Protein AF-A0A6B3EYC9-F1 (afdb_monomer)

Foldseek 3Di:
DDPPQQADPVRHGPVVVVVCLQEDVVQVCLVVVQVVCCVVVVHGDPFAEQADEESSLLRLVSCVPVPVPSGPYYHRYPYCNVVVVVVVVVCVVVVVCVVVVHDDDPVRVVVVVVVCCVVCVPVVPHD

Solvent-accessible surface area (backbone atoms only — not comparable to full-atom values): 7388 Å² total; per-residue (Å²): 133,91,64,67,73,46,34,42,102,83,70,43,76,26,61,69,54,47,42,32,74,64,47,52,50,59,55,52,46,45,55,52,50,48,51,52,42,23,67,76,67,74,42,71,72,93,72,40,75,46,80,28,52,36,72,36,6,26,42,43,52,44,38,58,72,79,40,61,86,62,43,80,43,74,48,53,37,74,49,54,70,58,48,77,61,49,60,54,55,70,49,45,65,60,52,51,28,64,72,71,72,49,74,85,47,70,68,54,54,49,50,51,49,53,53,49,45,72,72,49,41,70,75,82,76,62,126

Secondary structure (DSSP, 8-state):
---GGGB-TTS-B-HHHHHIIIIIHHHHHHHHHHHHHHHHHSS--S--EEEEETHHHHHHHHHHHH-TTS-SEEEEES---SHHHHHHHHHHHHHHHHHHT----HHHHHHHHHHHHHHHGGGTT--

Sequence (127 aa):
VDSSWALDARGKVNQTLLKNFASRSEHETAVVAKEVVADQYHRAASYAYFNGCSTGGRQGYAEAQDHPADYDGILANAPGINWDEFEVATLWPQVVMNVEKTFPTDCELNAFTAAAVKACDPLDGAE

Structure (mmCIF, N/CA/C/O backbone):
data_AF-A0A6B3EYC9-F1
#
_entry.id   AF-A0A6B3EYC9-F1
#
loop_
_atom_site.group_PDB
_atom_site.id
_atom_site.type_symbol
_atom_site.label_atom_id
_atom_site.label_alt_id
_atom_site.label_comp_id
_atom_site.label_asym_id
_atom_site.label_entity_id
_atom_site.label_seq_id
_atom_site.pdbx_PDB_ins_code
_atom_site.Cartn_x
_atom_site.Cartn_y
_atom_site.Cartn_z
_atom_site.occupancy
_atom_site.B_iso_or_equiv
_atom_site.auth_seq_id
_atom_site.auth_comp_id
_atom_site.auth_asym_id
_atom_site.auth_atom_id
_atom_site.pdbx_PDB_model_num
ATOM 1 N N . VAL A 1 1 ? 15.517 -1.296 1.774 1.00 61.50 1 VAL A N 1
ATOM 2 C CA . VAL A 1 1 ? 14.480 -1.556 2.797 1.00 61.50 1 VAL A CA 1
ATOM 3 C C . VAL A 1 1 ? 15.056 -2.553 3.783 1.00 61.50 1 VAL A C 1
ATOM 5 O O . VAL A 1 1 ? 15.647 -3.526 3.334 1.00 61.50 1 VAL A O 1
ATOM 8 N N . ASP A 1 2 ? 14.975 -2.280 5.084 1.00 83.06 2 ASP A N 1
ATOM 9 C CA . ASP A 1 2 ? 15.377 -3.243 6.113 1.00 83.06 2 ASP A CA 1
ATOM 10 C C . ASP A 1 2 ? 14.265 -4.288 6.286 1.00 83.06 2 ASP A C 1
ATOM 12 O O . ASP A 1 2 ? 13.154 -3.959 6.702 1.00 83.06 2 ASP A O 1
ATOM 16 N N . SER A 1 3 ? 14.548 -5.537 5.917 1.00 85.88 3 SER A N 1
ATOM 17 C CA . SER A 1 3 ? 13.623 -6.669 6.036 1.00 85.88 3 SER A CA 1
ATOM 18 C C . SER A 1 3 ? 13.976 -7.608 7.192 1.00 85.88 3 SER A C 1
ATOM 20 O O . SER A 1 3 ? 13.425 -8.706 7.278 1.00 85.88 3 SER A O 1
ATOM 22 N N . SER A 1 4 ? 14.896 -7.213 8.080 1.00 91.75 4 SER A N 1
ATOM 23 C CA . SER A 1 4 ? 15.352 -8.054 9.195 1.00 91.75 4 SER A CA 1
ATOM 24 C C . SER A 1 4 ? 14.223 -8.416 10.164 1.00 91.75 4 SER A C 1
ATOM 26 O O . SER A 1 4 ? 14.221 -9.515 10.711 1.00 91.75 4 SER A O 1
ATOM 28 N N . TRP A 1 5 ? 13.213 -7.550 10.300 1.00 93.19 5 TRP A N 1
ATOM 29 C CA . TRP A 1 5 ? 12.020 -7.793 11.117 1.00 93.19 5 TRP A CA 1
ATOM 30 C C . TRP A 1 5 ? 11.217 -9.026 10.674 1.00 93.19 5 TRP A C 1
ATOM 32 O O . TRP A 1 5 ? 10.533 -9.644 11.489 1.00 93.19 5 TRP A O 1
ATOM 42 N N . ALA A 1 6 ? 11.289 -9.401 9.393 1.00 93.25 6 ALA A N 1
ATOM 43 C CA . ALA A 1 6 ? 10.539 -10.530 8.855 1.00 93.25 6 ALA A CA 1
ATOM 44 C C . ALA A 1 6 ? 11.142 -11.883 9.261 1.00 93.25 6 ALA A C 1
ATOM 46 O O . ALA A 1 6 ? 10.519 -12.919 9.021 1.00 93.25 6 ALA A O 1
ATOM 47 N N . LEU A 1 7 ? 12.328 -11.892 9.880 1.00 95.69 7 LEU A N 1
ATOM 48 C CA . LEU A 1 7 ? 13.035 -13.091 10.314 1.00 95.69 7 LEU A CA 1
ATOM 49 C C . LEU A 1 7 ? 13.242 -13.096 11.838 1.00 95.69 7 LEU A C 1
ATOM 51 O O . LEU A 1 7 ? 13.376 -12.059 12.481 1.00 95.69 7 LEU A O 1
ATOM 55 N N . ASP A 1 8 ? 13.259 -14.284 12.433 1.00 93.75 8 ASP A N 1
ATOM 56 C CA . ASP A 1 8 ? 13.663 -14.497 13.819 1.00 93.75 8 ASP A CA 1
ATOM 57 C C . ASP A 1 8 ? 15.197 -14.581 13.952 1.00 93.75 8 ASP A C 1
ATOM 59 O O . ASP A 1 8 ? 15.937 -14.607 12.967 1.00 93.75 8 ASP A O 1
ATOM 63 N N . ALA A 1 9 ? 15.698 -14.681 15.188 1.00 92.31 9 ALA A N 1
ATOM 64 C CA . ALA A 1 9 ? 17.136 -14.780 15.467 1.00 92.31 9 ALA A CA 1
ATOM 65 C C . ALA A 1 9 ? 17.824 -16.020 14.848 1.00 92.31 9 ALA A C 1
ATOM 67 O O . ALA A 1 9 ? 19.049 -16.122 14.876 1.00 92.31 9 ALA A O 1
ATOM 68 N N . ARG A 1 10 ? 17.055 -16.981 14.320 1.00 94.38 10 ARG A N 1
ATOM 69 C CA . ARG A 1 10 ? 17.536 -18.197 13.646 1.00 94.38 10 ARG A CA 1
ATOM 70 C C . ARG A 1 10 ? 17.368 -18.109 12.123 1.00 94.38 10 ARG A C 1
ATOM 72 O O . ARG A 1 10 ? 17.598 -19.106 11.442 1.00 94.38 10 ARG A O 1
ATOM 79 N N . GLY A 1 11 ? 16.951 -16.955 11.597 1.00 93.94 11 GLY A N 1
ATOM 80 C CA . GLY A 1 11 ? 16.718 -16.722 10.173 1.00 93.94 11 GLY A CA 1
ATOM 81 C C . GLY A 1 11 ? 15.431 -17.351 9.632 1.00 93.94 11 GLY A C 1
ATOM 82 O O . GLY A 1 11 ? 15.279 -17.456 8.417 1.00 93.94 11 GLY A O 1
ATOM 83 N N . LYS A 1 12 ? 14.507 -17.801 10.492 1.00 96.00 12 LYS A N 1
ATOM 84 C CA . LYS A 1 12 ? 13.195 -18.303 10.058 1.00 96.00 12 LYS A CA 1
ATOM 85 C C . LYS A 1 12 ? 12.193 -17.166 9.977 1.00 96.00 12 LYS A C 1
ATOM 87 O O . LYS A 1 12 ? 12.293 -16.203 10.721 1.00 96.00 12 LYS A O 1
ATOM 92 N N . VAL A 1 13 ? 11.183 -17.316 9.129 1.00 95.75 13 VAL A N 1
ATOM 93 C CA . VAL A 1 13 ? 10.103 -16.334 9.002 1.00 95.75 13 VAL A CA 1
ATOM 94 C C . VAL A 1 13 ? 9.424 -16.071 10.350 1.00 95.75 13 VAL A C 1
ATOM 96 O O . VAL A 1 13 ? 8.878 -16.984 10.977 1.00 95.75 13 VAL A O 1
ATOM 99 N N . ASN A 1 14 ? 9.404 -14.806 10.762 1.00 97.00 14 ASN A N 1
ATOM 100 C CA . ASN A 1 14 ? 8.665 -14.335 11.921 1.00 97.00 14 ASN A CA 1
ATOM 101 C C . ASN A 1 14 ? 7.180 -14.181 11.564 1.00 97.00 14 ASN A C 1
ATOM 103 O O . ASN A 1 14 ? 6.713 -13.113 11.166 1.00 97.00 14 ASN A O 1
ATOM 107 N N . GLN A 1 15 ? 6.430 -15.272 11.720 1.00 96.06 15 GLN A N 1
ATOM 108 C CA . GLN A 1 15 ? 5.004 -15.345 11.380 1.00 96.06 15 GLN A CA 1
ATOM 109 C C . GLN A 1 15 ? 4.155 -14.297 12.111 1.00 96.06 15 GLN A C 1
ATOM 111 O O . GLN A 1 15 ? 3.201 -13.770 11.548 1.00 96.06 15 GLN A O 1
ATOM 116 N N . THR A 1 16 ? 4.511 -13.959 13.351 1.00 96.31 16 THR A N 1
ATOM 117 C CA . THR A 1 16 ? 3.790 -12.961 14.150 1.00 96.31 16 THR A CA 1
ATOM 118 C C . THR A 1 16 ? 3.890 -11.575 13.524 1.00 96.31 16 THR A C 1
ATOM 120 O O . THR A 1 16 ? 2.875 -10.897 13.367 1.00 96.31 16 THR A O 1
ATOM 123 N N . LEU A 1 17 ? 5.102 -11.153 13.151 1.00 96.56 17 LEU A N 1
ATOM 124 C CA . LEU A 1 17 ? 5.307 -9.843 12.536 1.00 96.56 17 LEU A CA 1
ATOM 125 C C . LEU A 1 17 ? 4.812 -9.805 11.089 1.00 96.56 17 LEU A C 1
ATOM 127 O O . LEU A 1 17 ? 4.256 -8.793 10.673 1.00 96.56 17 LEU A O 1
ATOM 131 N N . LEU A 1 18 ? 4.915 -10.910 10.344 1.00 94.38 18 LEU A N 1
ATOM 132 C CA . LEU A 1 18 ? 4.274 -10.994 9.030 1.00 94.38 18 LEU A CA 1
ATOM 133 C C . LEU A 1 18 ? 2.754 -10.867 9.126 1.00 94.38 18 LEU A C 1
ATOM 135 O O . LEU A 1 18 ? 2.164 -10.138 8.336 1.00 94.38 18 LEU A O 1
ATOM 139 N N . LYS A 1 19 ? 2.112 -11.518 10.103 1.00 95.62 19 LYS A N 1
ATOM 140 C CA . LYS A 1 19 ? 0.662 -11.394 10.304 1.00 95.62 19 LYS A CA 1
ATOM 141 C C . LYS A 1 19 ? 0.255 -9.967 10.684 1.00 95.62 19 LYS A C 1
ATOM 143 O O . LYS A 1 19 ? -0.787 -9.500 10.231 1.00 95.62 19 LYS A O 1
ATOM 148 N N . ASN A 1 20 ? 1.078 -9.276 11.476 1.00 96.69 20 ASN A N 1
ATOM 149 C CA . ASN A 1 20 ? 0.889 -7.853 11.778 1.00 96.69 20 ASN A CA 1
ATOM 150 C C . ASN A 1 20 ? 0.876 -7.012 10.509 1.00 96.69 20 ASN A C 1
ATOM 152 O O . ASN A 1 20 ? -0.081 -6.284 10.272 1.00 96.69 20 ASN A O 1
ATOM 156 N N . PHE A 1 21 ? 1.912 -7.168 9.685 1.00 94.44 21 PHE A N 1
ATOM 157 C CA . PHE A 1 21 ? 2.037 -6.454 8.422 1.00 94.44 21 PHE A CA 1
ATOM 158 C C . PHE A 1 21 ? 0.903 -6.789 7.441 1.00 94.44 21 PHE A C 1
ATOM 160 O O . PHE A 1 21 ? 0.402 -5.910 6.738 1.00 94.44 21 PHE A O 1
ATOM 167 N N . ALA A 1 22 ? 0.491 -8.056 7.385 1.00 93.31 22 ALA A N 1
ATOM 168 C CA . ALA A 1 22 ? -0.530 -8.523 6.459 1.00 93.31 22 ALA A CA 1
ATOM 169 C C . ALA A 1 22 ? -1.914 -7.938 6.774 1.00 93.31 22 ALA A C 1
ATOM 171 O O . ALA A 1 22 ? -2.542 -7.403 5.864 1.00 93.31 22 ALA A O 1
ATOM 172 N N . SER A 1 23 ? -2.375 -8.005 8.024 1.00 94.44 23 SER A N 1
ATOM 173 C CA . SER A 1 23 ? -3.725 -7.528 8.371 1.00 94.44 23 SER A CA 1
ATOM 174 C C . SER A 1 23 ? -3.912 -7.158 9.838 1.00 94.44 23 SER A C 1
ATOM 176 O O . SER A 1 23 ? -4.546 -6.155 10.138 1.00 94.44 23 SER A O 1
ATOM 178 N N . ARG A 1 24 ? -3.333 -7.921 10.776 1.00 97.50 24 ARG A N 1
ATOM 179 C CA . ARG A 1 24 ? -3.715 -7.824 12.196 1.00 97.50 24 ARG A CA 1
ATOM 180 C C . ARG A 1 24 ? -3.516 -6.435 12.805 1.00 97.50 24 ARG A C 1
ATOM 182 O O . ARG A 1 24 ? -4.313 -6.040 13.646 1.00 97.50 24 ARG A O 1
ATOM 189 N N . SER A 1 25 ? -2.451 -5.726 12.437 1.00 98.00 25 SER A N 1
ATOM 190 C CA . SER A 1 25 ? -2.159 -4.433 13.065 1.00 98.00 25 SER A CA 1
ATOM 191 C C . SER A 1 25 ? -3.1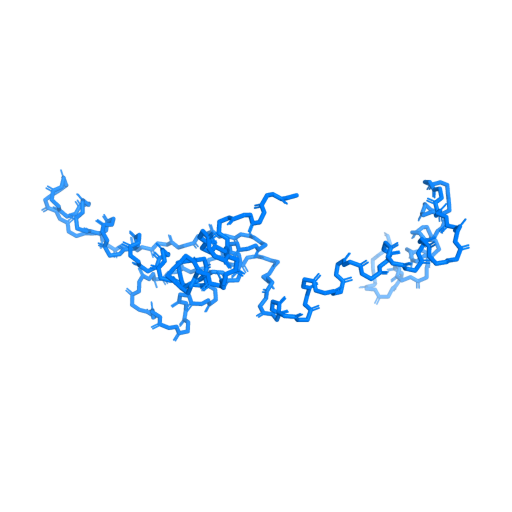88 -3.356 12.732 1.00 98.00 25 SER A C 1
ATOM 193 O O . SER A 1 25 ? -3.439 -2.504 13.580 1.00 98.00 25 SER A O 1
ATOM 195 N N . GLU A 1 26 ? -3.791 -3.395 11.546 1.00 97.88 26 GLU A N 1
ATOM 196 C CA . GLU A 1 26 ? -4.803 -2.410 11.149 1.00 97.88 26 GLU A CA 1
ATOM 197 C C . GLU A 1 26 ? -6.117 -2.667 11.902 1.00 97.88 26 GLU A C 1
ATOM 199 O O . GLU A 1 26 ? -6.601 -1.771 12.595 1.00 97.88 26 GLU A O 1
ATOM 204 N N . HIS A 1 27 ? -6.575 -3.921 11.939 1.00 98.50 27 HIS A N 1
ATOM 205 C CA . HIS A 1 27 ? -7.719 -4.349 12.749 1.00 98.50 27 HIS A CA 1
ATOM 206 C C . HIS A 1 27 ? -7.570 -3.984 14.234 1.00 98.50 27 HIS A C 1
ATOM 208 O O . HIS A 1 27 ? -8.441 -3.355 14.839 1.00 98.50 27 HIS A O 1
ATOM 214 N N . GLU A 1 28 ? -6.435 -4.343 14.850 1.00 98.50 28 GLU A N 1
ATOM 215 C CA . GLU A 1 28 ? -6.186 -4.022 16.261 1.00 98.50 28 GLU A CA 1
ATOM 216 C C . GLU A 1 28 ? -6.165 -2.504 16.494 1.00 98.50 28 GLU A C 1
ATOM 218 O O . GLU A 1 28 ? -6.646 -2.033 17.527 1.00 98.50 28 GLU A O 1
ATOM 223 N N . THR A 1 29 ? -5.681 -1.726 15.520 1.00 98.25 29 THR A N 1
ATOM 224 C CA . THR A 1 29 ? -5.742 -0.262 15.578 1.00 98.25 29 THR A CA 1
ATOM 225 C C . THR A 1 29 ? -7.189 0.227 15.577 1.00 98.25 29 THR A C 1
ATOM 227 O O . THR A 1 29 ? -7.529 1.073 16.406 1.00 98.25 29 THR A O 1
ATOM 230 N N . ALA A 1 30 ? -8.059 -0.309 14.717 1.00 98.44 30 ALA A N 1
ATOM 231 C CA . ALA A 1 30 ? -9.472 0.067 14.672 1.00 98.44 30 ALA A CA 1
ATOM 232 C C . ALA A 1 30 ? -10.197 -0.234 15.995 1.00 98.44 30 ALA A C 1
ATOM 234 O O . ALA A 1 30 ? -10.907 0.627 16.525 1.00 98.44 30 ALA A O 1
ATOM 235 N N . VAL A 1 31 ? -9.988 -1.431 16.553 1.00 98.62 31 VAL A N 1
ATOM 236 C CA . VAL A 1 31 ? -10.601 -1.863 17.819 1.00 98.62 31 VAL A CA 1
ATOM 237 C C . VAL A 1 31 ? -10.138 -0.978 18.977 1.00 98.62 31 VAL A C 1
ATOM 239 O O . VAL A 1 31 ? -10.967 -0.357 19.648 1.00 98.62 31 VAL A O 1
ATOM 242 N N . VAL A 1 32 ? -8.823 -0.854 19.179 1.00 98.69 32 VAL A N 1
ATOM 243 C CA . VAL A 1 32 ? -8.262 -0.095 20.308 1.00 98.69 32 VAL A CA 1
ATOM 244 C C . VAL A 1 32 ? -8.586 1.394 20.187 1.00 98.69 32 VAL A C 1
ATOM 246 O O . VAL A 1 32 ? -8.937 2.031 21.179 1.00 98.69 32 VAL A O 1
ATOM 249 N N . ALA A 1 33 ? -8.531 1.970 18.983 1.00 98.38 33 ALA A N 1
ATOM 250 C CA . ALA A 1 33 ? -8.865 3.379 18.790 1.00 98.38 33 ALA A CA 1
ATOM 251 C C . ALA A 1 33 ? -10.327 3.676 19.154 1.00 98.38 33 ALA A C 1
ATOM 253 O O . ALA A 1 33 ? -10.600 4.700 19.783 1.00 98.38 33 ALA A O 1
ATOM 254 N N . LYS A 1 34 ? -11.269 2.784 18.816 1.00 98.69 34 LYS A N 1
ATOM 255 C CA . LYS A 1 34 ? -12.681 2.935 19.203 1.00 98.69 34 LYS A CA 1
ATOM 256 C C . LYS A 1 34 ? -12.867 2.882 20.720 1.00 98.69 34 LYS A C 1
ATOM 258 O O . LYS A 1 34 ? -13.640 3.682 21.246 1.00 98.69 34 LYS A O 1
ATOM 263 N N . GLU A 1 35 ? -12.151 1.998 21.416 1.00 98.62 35 GLU A N 1
ATOM 264 C CA . GLU A 1 35 ? -12.172 1.930 22.885 1.00 98.62 35 GLU A CA 1
ATOM 265 C C . GLU A 1 35 ? -11.628 3.216 23.517 1.00 98.62 35 GLU A C 1
ATOM 267 O O . GLU A 1 35 ? -12.294 3.818 24.360 1.00 98.62 35 GLU A O 1
ATOM 272 N N . VAL A 1 36 ? -10.469 3.693 23.052 1.00 98.62 36 VAL A N 1
ATOM 273 C CA . VAL A 1 36 ? -9.859 4.944 23.532 1.00 98.62 36 VAL A CA 1
ATOM 274 C C . VAL A 1 36 ? -10.779 6.140 23.283 1.00 98.62 36 VAL A C 1
ATOM 276 O O . VAL A 1 36 ? -10.957 6.976 24.167 1.00 98.62 36 VAL A O 1
ATOM 279 N N . VAL A 1 37 ? -11.405 6.227 22.105 1.00 98.50 37 VAL A N 1
ATOM 280 C CA . VAL A 1 37 ? -12.372 7.289 21.790 1.00 98.50 37 VAL A CA 1
ATOM 281 C C . VAL A 1 37 ? -13.584 7.220 22.722 1.00 98.50 37 VAL A C 1
ATOM 283 O O . VAL A 1 37 ? -14.011 8.255 23.237 1.00 98.50 37 VAL A O 1
ATOM 286 N N . ALA A 1 38 ? -14.127 6.025 22.965 1.00 98.56 38 ALA A N 1
ATOM 287 C CA . ALA A 1 38 ? -15.279 5.848 23.841 1.00 98.56 38 ALA A CA 1
ATOM 288 C C . ALA A 1 38 ? -14.980 6.250 25.291 1.00 98.56 38 ALA A C 1
ATOM 290 O O . ALA A 1 38 ? -15.802 6.935 25.902 1.00 98.56 38 ALA A O 1
ATOM 291 N N . ASP A 1 39 ? -13.810 5.877 25.814 1.00 98.56 39 ASP A N 1
ATOM 292 C CA . ASP A 1 39 ? -13.380 6.228 27.169 1.00 98.56 39 ASP A CA 1
ATOM 293 C C . ASP A 1 39 ? -13.118 7.736 27.301 1.00 98.56 39 ASP A C 1
ATOM 295 O O . ASP A 1 39 ? -13.698 8.404 28.157 1.00 98.56 39 ASP A O 1
ATOM 299 N N . GLN A 1 40 ? -12.335 8.305 26.379 1.00 98.50 40 GLN A N 1
ATOM 300 C CA . GLN A 1 40 ? -11.892 9.698 26.441 1.00 98.50 40 GLN A CA 1
ATOM 301 C C . GLN A 1 40 ? -13.014 10.716 26.193 1.00 98.50 40 GLN A C 1
ATOM 303 O O . GLN A 1 40 ? -12.992 11.812 26.759 1.00 98.50 40 GLN A O 1
ATOM 308 N N . TYR A 1 41 ? -13.967 10.393 25.316 1.00 98.12 41 TYR A N 1
ATOM 309 C CA . TYR A 1 41 ? -15.066 11.294 24.948 1.00 98.12 41 TYR A CA 1
ATOM 310 C C . TYR A 1 41 ? -16.413 10.884 25.552 1.00 98.12 41 TYR A C 1
ATOM 312 O O . TYR A 1 41 ? -17.420 11.547 25.288 1.00 98.12 41 TYR A O 1
ATOM 320 N N . HIS A 1 42 ? -16.442 9.808 26.345 1.00 98.06 42 HIS A N 1
ATOM 321 C CA . HIS A 1 42 ? -17.635 9.246 26.989 1.00 98.06 42 HIS A CA 1
ATOM 322 C C . HIS A 1 42 ? -18.790 8.951 26.016 1.00 98.06 42 HIS A C 1
ATOM 324 O O . HIS A 1 42 ? -19.967 9.005 26.380 1.00 98.06 42 HIS A O 1
ATOM 330 N N . ARG A 1 43 ? -18.461 8.665 24.751 1.00 98.00 43 ARG A N 1
ATOM 331 C CA . ARG A 1 43 ? -19.405 8.278 23.696 1.00 98.00 43 ARG A CA 1
ATOM 332 C C . ARG A 1 43 ? -18.686 7.522 22.586 1.00 98.00 43 ARG A C 1
ATOM 334 O O . ARG A 1 43 ? -17.558 7.858 22.241 1.00 98.00 43 ARG A O 1
ATOM 341 N N . ALA A 1 44 ? -19.369 6.558 21.976 1.00 97.88 44 ALA A N 1
ATOM 342 C CA . ALA A 1 44 ? -18.846 5.861 20.806 1.00 97.88 44 ALA A CA 1
ATOM 343 C C . ALA A 1 44 ? -18.663 6.815 19.610 1.00 97.88 44 ALA A C 1
ATOM 345 O O . ALA A 1 44 ? -19.407 7.793 19.453 1.00 97.88 44 ALA A O 1
ATOM 346 N N . ALA A 1 45 ? -17.692 6.505 18.746 1.00 97.69 45 ALA A N 1
ATOM 347 C CA . ALA A 1 45 ? -17.575 7.151 17.444 1.00 97.69 45 ALA A CA 1
ATOM 348 C C . ALA A 1 45 ? -18.861 6.908 16.639 1.00 97.69 45 ALA A C 1
ATOM 350 O O . ALA A 1 45 ? -19.331 5.778 16.546 1.00 97.69 45 ALA A O 1
ATOM 351 N N . SER A 1 46 ? -19.444 7.970 16.076 1.00 98.06 46 SER A N 1
ATOM 352 C CA . SER A 1 46 ? -20.645 7.837 15.239 1.00 98.06 46 SER A CA 1
ATOM 353 C C . SER A 1 46 ? -20.338 7.208 13.883 1.00 98.06 46 SER A C 1
ATOM 355 O O . SER A 1 46 ? -21.213 6.565 13.324 1.00 98.06 46 SER A O 1
ATOM 357 N N . TYR A 1 47 ? -19.116 7.420 13.384 1.00 98.50 47 TYR A N 1
ATOM 358 C CA . TYR A 1 47 ? -18.574 6.815 12.173 1.00 98.50 47 TYR A CA 1
ATOM 359 C C . TYR A 1 47 ? -17.058 6.634 12.321 1.00 98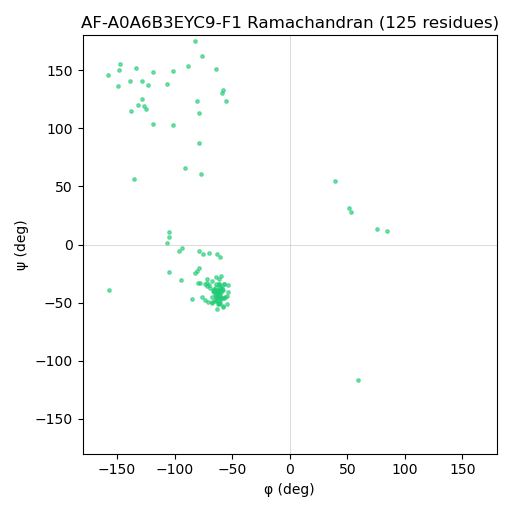.50 47 TYR A C 1
ATOM 361 O O . TYR A 1 47 ? -16.406 7.446 12.989 1.00 98.50 47 TYR A O 1
ATOM 369 N N . ALA A 1 48 ? -16.499 5.625 11.664 1.00 98.56 48 ALA A N 1
ATOM 370 C CA . ALA A 1 48 ? -15.070 5.373 11.531 1.00 98.56 48 ALA A CA 1
ATOM 371 C C . ALA A 1 48 ? -14.680 5.304 10.048 1.00 98.56 48 ALA A C 1
ATOM 373 O O . ALA A 1 48 ? -15.369 4.681 9.246 1.00 98.56 48 ALA A O 1
ATOM 374 N N . TYR A 1 49 ? -13.556 5.926 9.683 1.00 98.62 49 TYR A N 1
ATOM 375 C CA . TYR A 1 49 ? -13.082 5.972 8.300 1.00 98.62 49 TYR A CA 1
ATOM 376 C C . TYR A 1 49 ? -11.628 5.528 8.193 1.00 98.62 49 TYR A C 1
ATOM 378 O O . TYR A 1 49 ? -10.800 5.914 9.020 1.00 98.62 49 TYR A O 1
ATOM 386 N N . PHE A 1 50 ? -11.322 4.785 7.133 1.00 98.62 50 PHE A N 1
ATOM 387 C CA . PHE A 1 50 ? -9.963 4.440 6.736 1.00 98.62 50 PHE A CA 1
ATOM 388 C C . PHE A 1 50 ? -9.567 5.237 5.488 1.00 98.62 50 PHE A C 1
ATOM 390 O O . PHE A 1 50 ? -10.356 5.378 4.551 1.00 98.62 50 PHE A O 1
ATOM 397 N N . ASN A 1 51 ? -8.334 5.738 5.451 1.00 98.38 51 ASN A N 1
ATOM 398 C CA . ASN A 1 51 ? -7.758 6.395 4.279 1.00 98.38 51 ASN A CA 1
ATOM 399 C C . ASN A 1 51 ? -6.308 5.936 4.096 1.00 98.38 51 ASN A C 1
ATOM 401 O O . ASN A 1 51 ? -5.458 6.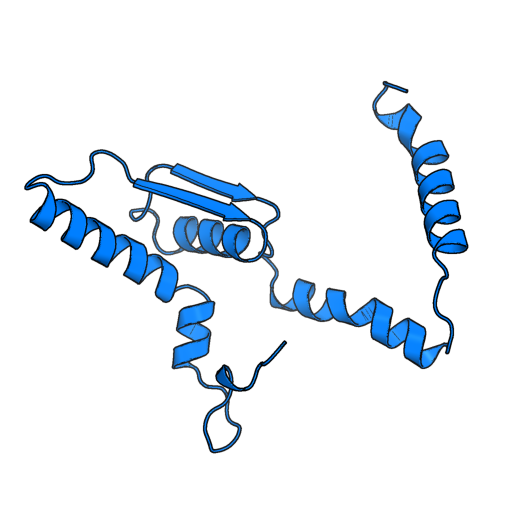234 4.935 1.00 98.38 51 ASN A O 1
ATOM 405 N N . GLY A 1 52 ? -6.026 5.237 2.996 1.00 97.94 52 GLY A N 1
ATOM 406 C CA . GLY A 1 52 ? -4.704 4.695 2.704 1.00 97.94 52 GLY A CA 1
ATOM 407 C C . GLY A 1 52 ? -4.384 4.647 1.211 1.00 97.94 52 GLY A C 1
ATOM 408 O O . GLY A 1 52 ? -5.266 4.587 0.358 1.00 97.94 52 GLY A O 1
ATOM 409 N N . CYS A 1 53 ? -3.088 4.666 0.892 1.00 98.06 53 CYS A N 1
ATOM 410 C CA . CYS A 1 53 ? -2.554 4.569 -0.468 1.00 98.06 53 CYS A CA 1
ATOM 411 C C . CYS A 1 53 ? -1.393 3.560 -0.516 1.00 98.06 53 CYS A C 1
ATOM 413 O O . CYS A 1 53 ? -0.710 3.381 0.496 1.00 98.06 53 CYS A O 1
ATOM 415 N N . SER A 1 54 ? -1.143 2.908 -1.657 1.00 95.69 54 SER A N 1
ATOM 416 C CA . SER A 1 54 ? -0.079 1.900 -1.814 1.00 95.69 54 SER A CA 1
ATOM 417 C C . SER A 1 54 ? -0.276 0.719 -0.847 1.00 95.69 54 SER A C 1
ATOM 419 O O . SER A 1 54 ? -1.318 0.056 -0.898 1.00 95.69 54 SER A O 1
ATOM 421 N N . THR A 1 55 ? 0.649 0.481 0.088 1.00 95.56 55 THR A N 1
ATOM 422 C CA . THR A 1 55 ? 0.473 -0.481 1.190 1.00 95.56 55 THR A CA 1
ATOM 423 C C . THR A 1 55 ? -0.808 -0.210 1.978 1.00 95.56 55 THR A C 1
ATOM 425 O O . THR A 1 55 ? -1.550 -1.146 2.265 1.00 95.56 55 THR A O 1
ATOM 428 N N . GLY A 1 56 ? -1.122 1.064 2.234 1.00 97.38 56 GLY A N 1
ATOM 429 C CA . GLY A 1 56 ? -2.372 1.482 2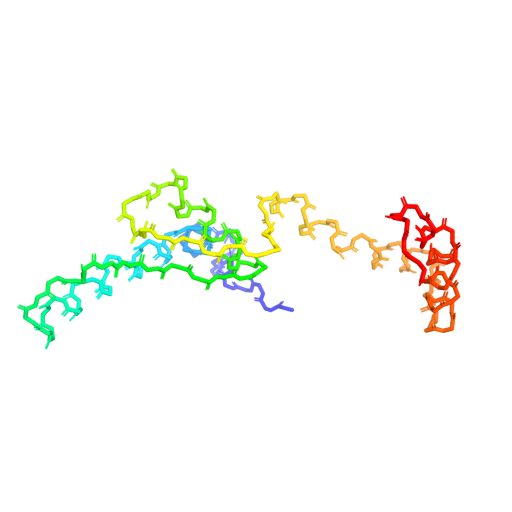.871 1.00 97.38 56 GLY A CA 1
ATOM 430 C C . GLY A 1 56 ? -3.601 1.148 2.033 1.00 97.38 56 GLY A C 1
ATOM 431 O O . GLY A 1 56 ? -4.635 0.777 2.570 1.00 97.38 56 GLY A O 1
ATOM 432 N N . GLY A 1 57 ? -3.485 1.208 0.704 1.00 97.94 57 GLY A N 1
ATOM 433 C CA . GLY A 1 57 ? -4.548 0.763 -0.190 1.00 97.94 57 GLY A CA 1
ATOM 434 C C . GLY A 1 57 ? -4.831 -0.725 0.009 1.00 97.94 57 GLY A C 1
ATOM 435 O O . GLY A 1 57 ? -5.968 -1.102 0.268 1.00 97.94 57 GLY A O 1
ATOM 436 N N . ARG A 1 58 ? -3.791 -1.570 -0.019 1.00 97.50 58 ARG A N 1
ATOM 437 C CA . ARG A 1 58 ? -3.924 -3.010 0.268 1.00 97.50 58 ARG A CA 1
ATOM 438 C C . ARG A 1 58 ? -4.553 -3.258 1.643 1.00 97.50 58 ARG A C 1
ATOM 440 O O . ARG A 1 58 ? -5.446 -4.091 1.751 1.00 97.50 58 ARG A O 1
ATOM 447 N N . GLN A 1 59 ? -4.101 -2.542 2.670 1.00 98.12 59 GLN A N 1
ATOM 448 C CA . GLN A 1 59 ? -4.626 -2.644 4.034 1.00 98.12 59 GLN A CA 1
ATOM 449 C C . GLN A 1 59 ? -6.117 -2.301 4.107 1.00 98.12 59 GLN A C 1
ATOM 451 O O . GLN A 1 59 ? -6.878 -3.082 4.659 1.00 98.12 59 GLN A O 1
ATOM 456 N N . GLY A 1 60 ? -6.559 -1.215 3.466 1.00 98.06 60 GLY A N 1
ATOM 457 C CA . GLY A 1 60 ? -7.981 -0.867 3.411 1.00 98.06 60 GLY A CA 1
ATOM 458 C C . GLY A 1 60 ? -8.841 -1.948 2.744 1.00 98.06 60 GLY A C 1
ATOM 459 O O . GLY A 1 60 ? -9.948 -2.220 3.197 1.00 98.06 60 GLY A O 1
ATOM 460 N N . TYR A 1 61 ? -8.332 -2.614 1.701 1.00 97.50 61 TYR A N 1
ATOM 461 C CA . TYR A 1 61 ? -9.022 -3.768 1.107 1.00 97.50 61 TYR A CA 1
ATOM 462 C C . TYR A 1 61 ? -9.026 -4.995 2.032 1.00 97.50 61 TYR A C 1
ATOM 464 O O . TYR A 1 61 ? -10.032 -5.698 2.070 1.00 97.50 61 TYR A O 1
ATOM 472 N N . ALA A 1 62 ? -7.947 -5.248 2.780 1.00 97.19 62 ALA A N 1
ATOM 473 C CA . ALA A 1 62 ? -7.905 -6.324 3.773 1.00 97.19 62 ALA A CA 1
ATOM 474 C C . ALA A 1 62 ? -8.916 -6.079 4.906 1.00 97.19 62 ALA A C 1
ATOM 476 O O . ALA A 1 62 ? -9.684 -6.975 5.234 1.00 97.19 62 ALA A O 1
ATOM 477 N N . GLU A 1 63 ? -9.002 -4.849 5.420 1.00 98.38 63 GLU A N 1
ATOM 478 C CA . GLU A 1 63 ? -10.021 -4.435 6.394 1.00 98.38 63 GLU A CA 1
ATOM 479 C C . GLU A 1 63 ? -11.439 -4.650 5.853 1.00 98.38 63 GLU A C 1
ATOM 481 O O . GLU A 1 63 ? -12.277 -5.253 6.517 1.00 98.38 63 GLU A O 1
ATOM 486 N N . ALA A 1 64 ? -11.706 -4.249 4.606 1.00 98.00 64 ALA A N 1
ATOM 487 C CA . ALA A 1 64 ? -13.011 -4.456 3.979 1.00 98.00 64 ALA A CA 1
ATOM 488 C C . ALA A 1 64 ? -13.405 -5.942 3.862 1.00 98.00 64 ALA A C 1
ATOM 490 O O . ALA A 1 64 ? -14.589 -6.271 3.943 1.00 98.00 64 ALA A O 1
ATOM 491 N N . GLN A 1 65 ? -12.434 -6.829 3.620 1.00 97.38 65 GLN A N 1
ATOM 492 C CA . GLN A 1 65 ? -12.665 -8.259 3.393 1.00 97.38 65 GLN A CA 1
ATOM 493 C C . GLN A 1 65 ? -12.748 -9.054 4.698 1.00 97.38 65 GLN A C 1
ATOM 495 O O . GLN A 1 65 ? -13.667 -9.856 4.872 1.00 97.38 65 GLN A O 1
ATOM 500 N N . ASP A 1 66 ? -11.802 -8.822 5.605 1.00 97.31 66 ASP A N 1
ATOM 501 C CA . ASP A 1 66 ? -11.609 -9.624 6.813 1.00 97.31 66 ASP A CA 1
ATOM 502 C C . ASP A 1 66 ? -12.337 -9.027 8.029 1.00 97.31 66 ASP A C 1
ATOM 504 O O . ASP A 1 66 ? -12.790 -9.767 8.909 1.00 97.31 66 ASP A O 1
ATOM 508 N N . HIS A 1 67 ? -12.490 -7.698 8.071 1.00 98.12 67 HIS A N 1
ATOM 509 C CA . HIS A 1 67 ? -13.014 -6.939 9.212 1.00 98.12 67 HIS A CA 1
ATOM 510 C C . HIS A 1 67 ? -14.045 -5.868 8.794 1.00 98.12 67 HIS A C 1
ATOM 512 O O . HIS A 1 67 ? -13.922 -4.695 9.147 1.00 98.12 67 HIS A O 1
ATOM 518 N N . PRO A 1 68 ? -15.140 -6.239 8.099 1.00 97.88 68 PRO A N 1
ATOM 519 C CA . PRO A 1 68 ? -16.081 -5.278 7.507 1.00 97.88 68 PRO A CA 1
ATOM 520 C C . PRO A 1 68 ? -16.827 -4.378 8.513 1.00 97.88 68 PRO A C 1
ATOM 522 O O . PRO A 1 68 ? -17.542 -3.470 8.101 1.00 97.88 68 PRO A O 1
ATOM 525 N N . ALA A 1 69 ? -16.703 -4.627 9.822 1.00 97.69 69 ALA A N 1
ATOM 526 C CA . ALA A 1 69 ? -17.286 -3.804 10.886 1.00 97.69 69 ALA A CA 1
ATOM 527 C C . ALA A 1 69 ? -16.324 -2.724 11.427 1.00 97.69 69 ALA A C 1
ATOM 529 O O . ALA A 1 69 ? -16.698 -1.933 12.305 1.00 97.69 69 ALA A O 1
ATOM 530 N N . ASP A 1 70 ? -15.081 -2.684 10.944 1.00 98.56 70 ASP A N 1
ATOM 531 C CA . ASP A 1 70 ? -14.065 -1.785 11.482 1.00 98.56 70 ASP A CA 1
ATOM 532 C C . ASP A 1 70 ? -14.230 -0.347 10.997 1.00 98.56 70 ASP A C 1
ATOM 534 O O . ASP A 1 70 ? -14.041 0.583 11.787 1.00 98.56 70 ASP A O 1
ATOM 538 N N . TYR A 1 71 ? -14.707 -0.149 9.770 1.00 98.62 71 TYR A N 1
ATO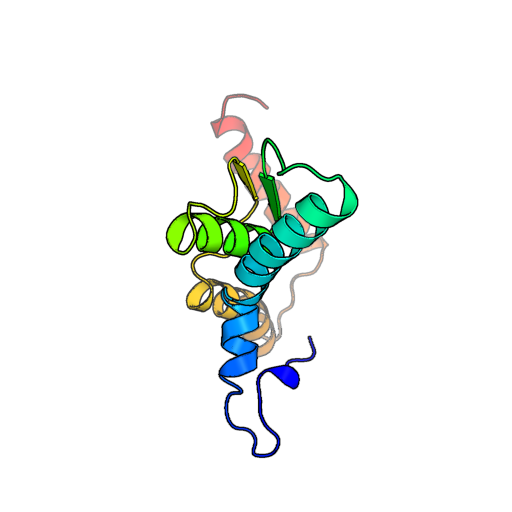M 539 C CA . TYR A 1 71 ? -14.881 1.173 9.180 1.00 98.62 71 TYR A CA 1
ATOM 540 C C . TYR A 1 71 ? -16.194 1.275 8.403 1.00 98.62 71 TYR A C 1
ATOM 542 O O . TYR A 1 71 ? -16.572 0.363 7.676 1.00 98.62 71 TYR A O 1
ATOM 550 N N . ASP A 1 72 ? -16.860 2.424 8.514 1.00 98.75 72 ASP A N 1
ATOM 551 C CA . ASP A 1 72 ? -18.070 2.756 7.754 1.00 98.75 72 ASP A CA 1
ATOM 552 C C . ASP A 1 72 ? -17.742 3.243 6.334 1.00 98.75 72 ASP A C 1
ATOM 554 O O . ASP A 1 72 ? -18.579 3.184 5.433 1.00 98.75 72 ASP A O 1
ATOM 558 N N . GLY A 1 73 ? -16.520 3.740 6.123 1.00 98.62 73 GLY A N 1
ATOM 559 C CA . GLY A 1 73 ? -16.032 4.164 4.817 1.00 98.62 73 GLY A CA 1
ATOM 560 C C . GLY A 1 73 ? -14.529 3.965 4.670 1.00 98.62 73 GLY A C 1
ATOM 561 O O . GLY A 1 73 ? -13.754 4.286 5.570 1.00 98.62 73 GLY A O 1
ATOM 562 N N . ILE A 1 74 ? -14.117 3.455 3.509 1.00 98.81 74 ILE A N 1
ATOM 563 C CA . ILE A 1 74 ? -12.720 3.153 3.193 1.00 98.81 74 ILE A CA 1
ATOM 564 C C . ILE A 1 74 ? -12.348 3.847 1.884 1.00 98.81 74 ILE A C 1
ATOM 566 O O . ILE A 1 74 ? -12.921 3.566 0.832 1.00 98.81 74 ILE A O 1
ATOM 570 N N . LEU A 1 75 ? -11.361 4.740 1.950 1.00 98.62 75 LEU A N 1
ATOM 571 C CA . LEU A 1 75 ? -10.678 5.293 0.786 1.00 98.62 75 LEU A CA 1
ATOM 572 C C . LEU A 1 75 ? -9.335 4.572 0.620 1.00 98.62 75 LEU A C 1
ATOM 574 O O . LEU A 1 75 ? -8.384 4.845 1.350 1.00 98.62 75 LEU A O 1
ATOM 578 N N . ALA A 1 76 ? -9.269 3.642 -0.331 1.00 98.25 76 ALA A N 1
ATOM 579 C CA . ALA A 1 76 ? -8.096 2.808 -0.582 1.00 98.25 76 ALA A CA 1
ATOM 580 C C . ALA A 1 76 ? -7.551 3.030 -2.001 1.00 98.25 76 ALA A C 1
ATOM 582 O O . ALA A 1 76 ? -8.102 2.534 -2.984 1.00 98.25 76 ALA A O 1
ATOM 583 N N . ASN A 1 77 ? -6.450 3.775 -2.100 1.00 98.12 77 ASN A N 1
ATOM 584 C CA . ASN A 1 77 ? -5.855 4.220 -3.361 1.00 98.12 77 ASN A CA 1
ATOM 585 C C . ASN A 1 77 ? -4.634 3.377 -3.761 1.00 98.12 77 ASN A C 1
ATOM 587 O O . ASN A 1 77 ? -3.900 2.895 -2.900 1.00 98.12 77 ASN A O 1
ATOM 591 N N . ALA A 1 78 ? -4.402 3.229 -5.072 1.00 97.19 78 ALA A N 1
ATOM 592 C CA . ALA A 1 78 ? -3.277 2.480 -5.656 1.00 97.19 78 ALA A CA 1
ATOM 593 C C . ALA A 1 78 ? -2.940 1.169 -4.898 1.00 97.19 78 ALA A C 1
ATOM 595 O O . ALA A 1 78 ? -1.819 1.017 -4.411 1.00 97.19 78 ALA A O 1
ATOM 596 N N . PRO A 1 79 ? -3.911 0.255 -4.701 1.00 96.81 79 PRO A N 1
ATOM 597 C CA . PRO A 1 79 ? -3.766 -0.810 -3.721 1.00 96.81 79 PRO A CA 1
ATOM 598 C C . PRO A 1 79 ? -2.912 -1.968 -4.265 1.00 96.81 79 PRO A C 1
ATOM 600 O O . PRO A 1 79 ? -3.240 -2.582 -5.279 1.00 96.81 79 PRO A O 1
ATOM 603 N N . GLY A 1 80 ? -1.835 -2.315 -3.557 1.00 94.69 80 GLY A N 1
ATOM 604 C CA . GLY A 1 80 ? -0.990 -3.475 -3.873 1.00 94.69 80 GLY A CA 1
ATOM 605 C C . GLY A 1 80 ? -1.615 -4.808 -3.439 1.00 94.69 80 GLY A C 1
ATOM 606 O O . GLY A 1 80 ? -1.068 -5.474 -2.566 1.00 94.69 80 GLY A O 1
ATOM 607 N N . ILE A 1 81 ? -2.788 -5.167 -3.974 1.00 94.19 81 ILE A N 1
ATOM 608 C CA . ILE A 1 81 ? -3.585 -6.322 -3.505 1.00 94.19 81 ILE A CA 1
ATOM 609 C C . ILE A 1 81 ? -2.984 -7.690 -3.859 1.00 94.19 81 ILE A C 1
ATOM 611 O O . ILE A 1 81 ? -3.035 -8.599 -3.037 1.00 94.19 81 ILE A O 1
ATOM 615 N N . ASN A 1 82 ? -2.348 -7.820 -5.025 1.00 93.69 82 ASN A N 1
ATOM 616 C CA . ASN A 1 82 ? -1.650 -9.041 -5.445 1.00 93.69 82 ASN A CA 1
ATOM 617 C C . ASN A 1 82 ? -0.188 -8.962 -4.994 1.00 93.69 82 ASN A C 1
ATOM 619 O O . ASN A 1 82 ? 0.714 -8.776 -5.807 1.00 93.69 82 ASN A O 1
ATOM 623 N N . TRP A 1 83 ? 0.027 -8.966 -3.677 1.00 90.19 83 TRP A N 1
ATOM 624 C CA . TRP A 1 83 ? 1.309 -8.601 -3.064 1.00 90.19 83 TRP A CA 1
ATOM 625 C C . TRP A 1 83 ? 2.483 -9.481 -3.516 1.00 90.19 83 TRP A C 1
ATOM 627 O O . TRP A 1 83 ? 3.579 -8.983 -3.759 1.00 90.19 83 TRP A O 1
ATOM 637 N N . ASP A 1 84 ? 2.251 -10.784 -3.642 1.00 90.12 84 ASP A N 1
ATOM 638 C CA . ASP A 1 84 ? 3.233 -11.778 -4.070 1.00 90.12 84 ASP A CA 1
ATOM 639 C C . ASP A 1 84 ? 3.679 -11.593 -5.527 1.00 90.12 84 ASP A C 1
ATOM 641 O O . ASP A 1 84 ? 4.867 -11.726 -5.822 1.00 90.12 84 ASP A O 1
ATOM 645 N N . GLU A 1 85 ? 2.766 -11.220 -6.422 1.00 94.50 85 GLU A N 1
ATOM 646 C CA . GLU A 1 85 ? 3.104 -10.866 -7.805 1.00 94.50 85 GLU A CA 1
ATOM 647 C C . GLU A 1 85 ? 3.736 -9.471 -7.900 1.00 94.50 85 GLU A C 1
ATOM 649 O O . GLU A 1 85 ? 4.756 -9.284 -8.570 1.00 94.50 85 GLU A O 1
ATOM 654 N N . PHE A 1 86 ? 3.149 -8.488 -7.214 1.00 93.38 86 PHE A N 1
ATOM 655 C CA . PHE A 1 86 ? 3.544 -7.084 -7.279 1.00 93.38 86 PHE A CA 1
ATOM 656 C C . PHE A 1 86 ? 4.979 -6.868 -6.792 1.00 93.38 86 PHE A C 1
ATOM 658 O O . PHE A 1 86 ? 5.786 -6.282 -7.516 1.00 93.38 86 PHE A O 1
ATOM 665 N N . GLU A 1 87 ? 5.323 -7.372 -5.603 1.00 90.06 87 GLU A N 1
ATOM 666 C CA . GLU A 1 87 ? 6.658 -7.175 -5.029 1.00 90.06 87 GLU A CA 1
ATOM 667 C C . GLU A 1 87 ? 7.746 -7.796 -5.910 1.00 90.06 87 GLU A C 1
ATOM 669 O O . GLU A 1 87 ? 8.769 -7.163 -6.176 1.00 90.06 87 GLU A O 1
ATOM 674 N N . VAL A 1 88 ? 7.505 -8.994 -6.451 1.00 92.00 88 VAL A N 1
ATOM 675 C CA . VAL A 1 88 ? 8.443 -9.643 -7.378 1.00 92.00 88 VAL A CA 1
ATOM 676 C C . VAL A 1 88 ? 8.572 -8.845 -8.679 1.00 92.00 88 VAL A C 1
ATOM 678 O O . VAL A 1 88 ? 9.689 -8.633 -9.160 1.00 92.00 88 VAL A O 1
ATOM 681 N N . ALA A 1 89 ? 7.460 -8.352 -9.230 1.00 94.75 89 ALA A N 1
ATOM 682 C CA . ALA A 1 89 ? 7.464 -7.543 -10.446 1.00 94.75 89 ALA A CA 1
ATOM 683 C C . ALA A 1 89 ? 8.267 -6.242 -10.284 1.00 94.75 89 ALA A C 1
ATOM 685 O O . ALA A 1 89 ? 8.942 -5.827 -11.229 1.00 94.75 89 ALA A O 1
ATOM 686 N N . THR A 1 90 ? 8.275 -5.627 -9.094 1.00 92.44 90 THR A N 1
ATOM 687 C CA . THR A 1 90 ? 9.054 -4.397 -8.850 1.00 92.44 90 THR A CA 1
ATOM 688 C C . THR A 1 90 ? 10.569 -4.604 -8.969 1.00 92.44 90 THR A C 1
ATOM 690 O O . THR A 1 90 ? 11.298 -3.684 -9.346 1.00 92.44 90 THR A O 1
ATOM 693 N N . LEU A 1 91 ? 11.055 -5.821 -8.704 1.00 93.31 91 LEU A N 1
ATOM 694 C CA . LEU A 1 91 ? 12.475 -6.168 -8.797 1.00 93.31 91 LEU A CA 1
ATOM 695 C C . LEU A 1 91 ? 12.906 -6.490 -10.231 1.00 93.31 91 LEU A C 1
ATOM 697 O O . LEU A 1 91 ? 14.085 -6.355 -10.567 1.00 93.31 91 LEU A O 1
ATOM 701 N N . TRP A 1 92 ? 11.969 -6.908 -11.083 1.00 95.94 92 TRP A N 1
ATOM 702 C CA . TRP A 1 92 ? 12.276 -7.430 -12.411 1.00 95.94 92 TRP A CA 1
ATOM 703 C C . TRP A 1 92 ? 13.072 -6.463 -13.306 1.00 95.94 92 TRP A C 1
ATOM 705 O O . TRP A 1 92 ? 14.094 -6.893 -13.850 1.00 95.94 92 TRP A O 1
ATOM 715 N N . PRO A 1 93 ? 12.730 -5.161 -13.419 1.00 94.81 93 PRO A N 1
ATOM 716 C CA . PRO A 1 93 ? 13.520 -4.230 -14.225 1.00 94.81 93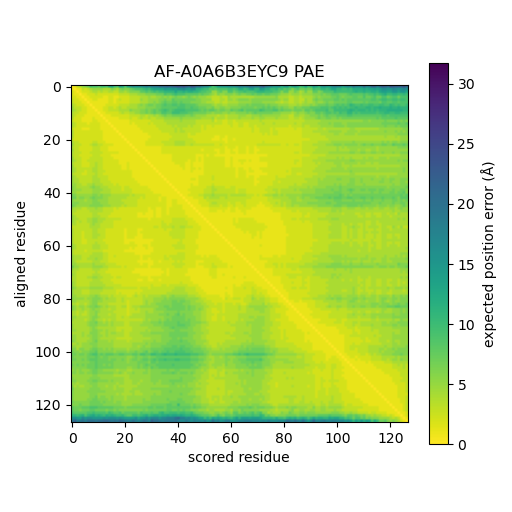 PRO A CA 1
ATOM 717 C C . PRO A 1 93 ? 14.981 -4.148 -13.773 1.00 94.81 93 PRO A C 1
ATOM 719 O O . PRO A 1 93 ? 15.884 -4.114 -14.605 1.00 94.81 93 PRO A O 1
ATOM 722 N N . GLN A 1 94 ? 15.232 -4.176 -12.459 1.00 94.88 94 GLN A N 1
ATOM 723 C CA . GLN A 1 94 ? 16.589 -4.134 -11.906 1.00 94.88 94 GLN A CA 1
ATOM 724 C C . GLN A 1 94 ? 17.382 -5.392 -12.264 1.00 94.88 94 GLN A C 1
ATOM 726 O O . GLN A 1 94 ? 18.564 -5.307 -12.600 1.00 94.88 94 GLN A O 1
ATOM 731 N N . VAL A 1 95 ? 16.726 -6.557 -12.235 1.00 96.38 95 VAL A N 1
ATOM 732 C CA . VAL A 1 95 ? 17.333 -7.822 -12.663 1.00 96.38 95 VAL A CA 1
ATOM 733 C C . VAL A 1 95 ? 17.723 -7.750 -14.136 1.00 96.38 95 VAL A C 1
ATOM 735 O O . VAL A 1 95 ? 18.880 -8.017 -14.457 1.00 96.38 95 VAL A O 1
ATOM 738 N N . VAL A 1 96 ? 16.804 -7.342 -15.016 1.00 97.06 96 VAL A N 1
ATOM 739 C CA . VAL A 1 96 ? 17.058 -7.249 -16.463 1.00 97.06 96 VAL A CA 1
ATOM 740 C C . VAL A 1 96 ? 18.191 -6.273 -16.763 1.00 97.06 96 VAL A C 1
ATOM 742 O O . VAL A 1 96 ? 19.151 -6.652 -17.428 1.00 97.06 96 VAL A O 1
ATOM 745 N N . MET A 1 97 ? 18.146 -5.056 -16.214 1.00 96.75 97 MET A N 1
ATOM 746 C CA . MET A 1 97 ? 1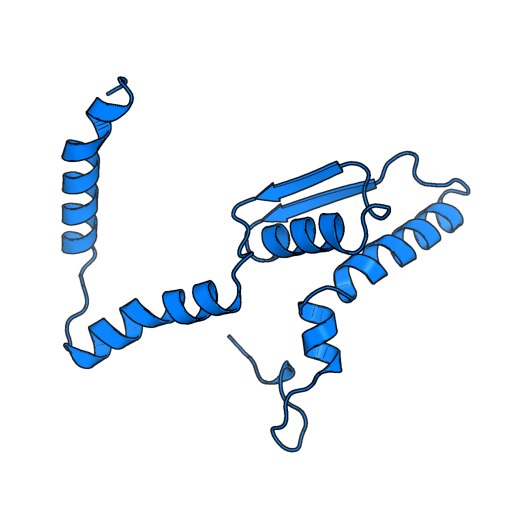9.204 -4.062 -16.427 1.00 96.75 97 MET A CA 1
ATOM 747 C C . MET A 1 97 ? 20.573 -4.568 -15.956 1.00 96.75 97 MET A C 1
ATOM 749 O O . MET A 1 97 ? 21.590 -4.366 -16.622 1.00 96.75 97 MET A O 1
ATOM 753 N N . ASN A 1 98 ? 20.614 -5.286 -14.830 1.00 97.06 98 ASN A N 1
ATOM 754 C CA . ASN A 1 98 ? 21.851 -5.876 -14.335 1.00 97.06 98 ASN A CA 1
ATOM 755 C C . ASN A 1 98 ? 22.338 -7.070 -15.178 1.00 97.06 98 ASN A C 1
ATOM 757 O O . ASN A 1 98 ? 23.550 -7.262 -15.276 1.00 97.06 98 ASN A O 1
ATOM 761 N N . VAL A 1 99 ? 21.451 -7.876 -15.765 1.00 98.00 99 VAL A N 1
ATOM 762 C CA . VAL A 1 99 ? 21.825 -8.990 -16.658 1.00 98.00 99 VAL A CA 1
ATOM 763 C C . VAL A 1 99 ? 22.355 -8.453 -17.987 1.00 98.00 99 VAL A C 1
ATOM 765 O O . VAL A 1 99 ? 23.457 -8.817 -18.391 1.00 98.00 99 VAL A O 1
ATOM 768 N N . GLU A 1 100 ? 21.625 -7.522 -18.599 1.00 97.56 100 GLU A N 1
ATOM 769 C CA . GLU A 1 100 ? 21.940 -6.919 -19.902 1.00 97.56 100 GLU A CA 1
ATOM 770 C C . GLU A 1 100 ? 23.019 -5.828 -19.822 1.00 97.56 100 GLU A C 1
ATOM 772 O O . GLU A 1 100 ? 23.440 -5.276 -20.839 1.00 97.56 100 GLU A O 1
ATOM 777 N N . LYS A 1 101 ? 23.454 -5.472 -18.605 1.00 97.69 101 LYS A N 1
ATOM 778 C CA . LYS A 1 101 ? 24.423 -4.395 -18.326 1.00 97.69 101 LYS A CA 1
ATOM 779 C C . LYS A 1 101 ? 24.058 -3.063 -18.988 1.00 97.69 101 LYS A C 1
ATOM 781 O O . LYS A 1 101 ? 24.934 -2.265 -19.311 1.00 97.69 101 LYS A O 1
ATOM 786 N N . THR A 1 102 ? 22.761 -2.823 -19.143 1.00 96.44 102 THR A N 1
ATOM 787 C CA . THR A 1 102 ? 22.201 -1.660 -19.827 1.00 96.44 102 THR A CA 1
ATOM 788 C C . THR A 1 102 ? 21.179 -1.004 -18.916 1.00 96.44 102 THR A C 1
ATOM 790 O O . THR A 1 102 ? 20.249 -1.659 -18.453 1.00 96.44 102 THR A O 1
ATOM 793 N N . PHE A 1 103 ? 21.358 0.289 -18.660 1.00 96.19 103 PHE A N 1
ATOM 794 C CA . PHE A 1 103 ? 20.510 1.080 -17.776 1.00 96.19 103 PHE A CA 1
ATOM 795 C C . PHE A 1 103 ? 20.012 2.290 -18.56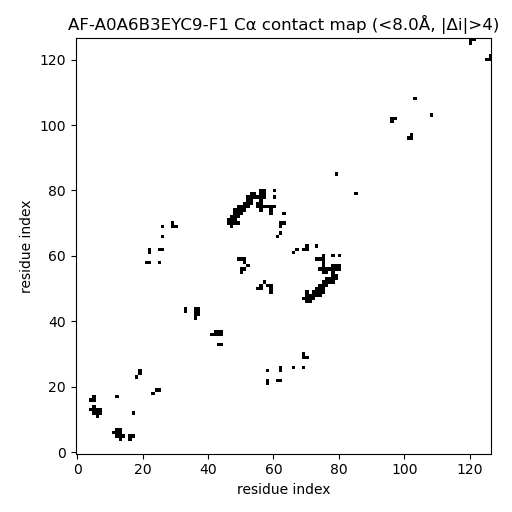7 1.00 96.19 103 PHE A C 1
ATOM 797 O O . PHE A 1 103 ? 20.851 3.091 -18.986 1.00 96.19 103 PHE A O 1
ATOM 804 N N . PRO A 1 104 ? 18.694 2.426 -18.798 1.00 95.00 104 PRO A N 1
ATOM 805 C CA . PRO A 1 104 ? 18.148 3.574 -19.500 1.00 95.00 104 PRO A CA 1
ATOM 806 C C . PRO A 1 104 ? 18.511 4.877 -18.792 1.00 95.00 104 PRO A C 1
ATOM 808 O O . PRO A 1 104 ? 18.368 5.013 -17.576 1.00 95.00 104 PRO A O 1
ATOM 811 N N . THR A 1 105 ? 18.965 5.842 -19.573 1.00 96.75 105 THR A N 1
ATOM 812 C CA . THR A 1 105 ? 19.147 7.226 -19.149 1.00 96.75 105 THR A CA 1
ATOM 813 C C . THR A 1 105 ? 17.802 7.944 -19.070 1.00 96.75 105 THR A C 1
ATOM 815 O O . THR A 1 105 ? 16.826 7.553 -19.714 1.00 96.75 105 THR A O 1
ATOM 818 N N . ASP A 1 106 ? 17.763 9.073 -18.363 1.00 97.06 106 ASP A N 1
ATOM 819 C CA . ASP A 1 106 ? 16.573 9.932 -18.335 1.00 97.06 106 ASP A CA 1
ATOM 820 C C . ASP A 1 106 ? 16.154 10.381 -19.745 1.00 97.06 106 ASP A C 1
ATOM 822 O O . ASP A 1 106 ? 14.968 10.501 -20.033 1.00 97.06 106 ASP A O 1
ATOM 826 N N . CYS A 1 107 ? 17.115 10.592 -20.655 1.00 98.19 107 CYS A N 1
ATOM 827 C CA . CYS A 1 107 ? 16.831 10.943 -22.049 1.00 98.19 107 CYS A CA 1
ATOM 828 C C . CYS A 1 107 ? 16.023 9.844 -22.757 1.00 98.19 107 CYS A C 1
ATOM 830 O O . CYS A 1 107 ? 15.026 10.135 -23.417 1.00 98.19 107 CYS A O 1
ATOM 832 N N . GLU A 1 108 ? 16.415 8.581 -22.581 1.00 97.69 108 GLU A N 1
ATOM 833 C CA . GLU A 1 108 ? 15.720 7.434 -23.171 1.00 97.69 108 GLU A CA 1
ATOM 834 C C . GLU A 1 108 ? 14.331 7.243 -22.552 1.00 97.69 108 GLU A C 1
ATOM 836 O O . GLU A 1 108 ? 13.352 7.093 -23.283 1.00 97.69 108 GLU A O 1
ATOM 841 N N . LEU A 1 109 ? 14.209 7.330 -21.223 1.00 96.94 109 LEU A N 1
ATOM 842 C CA . LEU A 1 109 ? 12.916 7.231 -20.531 1.00 96.94 109 LEU A CA 1
ATOM 843 C C . LEU A 1 109 ? 11.948 8.351 -20.945 1.00 96.94 109 LEU A C 1
ATOM 845 O O . LEU A 1 109 ? 10.758 8.103 -21.167 1.00 96.94 109 LEU A O 1
ATOM 849 N N . ASN A 1 110 ? 12.458 9.571 -21.121 1.00 98.31 110 ASN A N 1
ATOM 850 C CA . ASN A 1 110 ? 11.673 10.699 -21.616 1.00 98.31 110 ASN A CA 1
ATOM 851 C C . ASN A 1 110 ? 11.245 10.495 -23.074 1.00 98.31 110 ASN A C 1
ATOM 853 O O . ASN A 1 110 ? 10.098 10.784 -23.415 1.00 98.31 110 ASN A O 1
ATOM 857 N N . ALA A 1 111 ? 12.125 9.959 -23.927 1.00 98.50 111 ALA A N 1
ATOM 858 C CA . ALA A 1 111 ? 11.781 9.634 -25.308 1.00 98.50 111 ALA A CA 1
ATOM 859 C C . ALA A 1 111 ? 10.673 8.568 -25.385 1.00 98.50 111 ALA A C 1
ATOM 861 O O . ALA A 1 111 ? 9.732 8.728 -26.166 1.00 98.50 111 ALA A O 1
ATOM 862 N N . PHE A 1 112 ? 10.728 7.529 -24.542 1.00 97.69 112 PHE A N 1
ATOM 863 C CA . PHE A 1 112 ? 9.659 6.530 -24.443 1.00 97.69 112 PHE A CA 1
ATOM 864 C C . PHE A 1 112 ? 8.342 7.138 -23.963 1.00 97.69 112 PHE A C 1
ATOM 866 O O . PHE A 1 112 ? 7.302 6.884 -24.568 1.00 97.69 112 PHE A O 1
ATOM 873 N N . THR A 1 113 ? 8.382 7.978 -22.927 1.00 98.06 113 THR A N 1
ATOM 874 C CA . THR A 1 113 ? 7.187 8.664 -22.413 1.00 98.06 113 THR A CA 1
ATOM 875 C C . THR A 1 113 ? 6.553 9.545 -23.486 1.00 98.06 113 THR A C 1
ATOM 877 O O . THR A 1 113 ? 5.356 9.444 -23.732 1.00 98.06 113 THR A O 1
ATOM 880 N N . ALA A 1 114 ? 7.350 10.358 -24.184 1.00 98.31 114 ALA A N 1
ATOM 881 C CA . ALA A 1 114 ? 6.858 11.223 -25.253 1.00 98.31 114 ALA A CA 1
ATOM 882 C C . ALA A 1 114 ? 6.253 10.424 -26.418 1.00 98.31 114 ALA A C 1
ATOM 884 O O . ALA A 1 114 ? 5.219 10.808 -26.963 1.00 98.31 114 ALA A O 1
ATOM 885 N N . ALA A 1 115 ? 6.874 9.299 -26.790 1.00 98.44 115 ALA A N 1
ATOM 886 C CA . ALA A 1 115 ? 6.338 8.409 -27.813 1.00 98.44 115 ALA A CA 1
ATOM 887 C C . ALA A 1 115 ? 5.013 7.759 -27.376 1.00 98.44 115 ALA A C 1
ATOM 889 O O . ALA A 1 115 ? 4.090 7.679 -28.186 1.00 98.44 115 ALA A O 1
ATOM 890 N N . ALA A 1 116 ? 4.907 7.338 -26.111 1.00 97.94 116 ALA A N 1
ATOM 891 C CA . ALA A 1 116 ? 3.691 6.757 -25.550 1.00 97.94 116 ALA A CA 1
ATOM 892 C C . ALA A 1 116 ? 2.547 7.776 -25.497 1.00 97.94 116 ALA A C 1
ATOM 894 O O . ALA A 1 116 ? 1.461 7.478 -25.981 1.00 97.94 116 ALA A O 1
ATOM 895 N N . VAL A 1 117 ? 2.803 8.990 -24.993 1.00 97.50 117 VAL A N 1
ATOM 896 C CA . VAL A 1 117 ? 1.817 10.082 -24.988 1.00 97.50 117 VAL A CA 1
ATOM 897 C C . VAL A 1 117 ? 1.364 10.368 -26.414 1.00 97.50 117 VAL A C 1
ATOM 899 O O . VAL A 1 117 ? 0.192 10.216 -26.709 1.00 97.50 117 VAL A O 1
ATOM 902 N N . LYS A 1 118 ? 2.282 10.627 -27.353 1.00 97.25 118 LYS A N 1
ATOM 903 C CA . LYS A 1 118 ? 1.918 10.897 -28.754 1.00 97.25 118 LYS A CA 1
ATOM 904 C C . LYS A 1 118 ? 1.030 9.810 -29.381 1.00 97.25 118 LYS A C 1
ATOM 906 O O . LYS A 1 118 ? 0.214 10.115 -30.245 1.00 97.25 118 LYS A O 1
ATOM 911 N N . ALA A 1 119 ? 1.239 8.547 -29.015 1.00 97.19 119 ALA A N 1
ATOM 912 C CA . ALA A 1 119 ? 0.455 7.435 -29.538 1.00 97.19 119 ALA A CA 1
ATOM 913 C C . ALA A 1 119 ? -0.914 7.280 -28.853 1.00 97.19 119 ALA A C 1
ATOM 915 O O . ALA A 1 119 ? -1.859 6.840 -29.506 1.00 97.19 119 ALA A O 1
ATOM 916 N N . CYS A 1 120 ? -1.010 7.599 -27.560 1.00 97.38 120 CYS A N 1
ATOM 917 C CA . CYS A 1 120 ? -2.176 7.296 -26.730 1.00 97.38 120 CYS A CA 1
ATOM 918 C C . CYS A 1 120 ? -3.071 8.503 -26.420 1.00 97.38 120 CYS A C 1
ATOM 920 O O . CYS A 1 120 ? -4.245 8.292 -26.148 1.00 97.38 120 CYS A O 1
ATOM 922 N N . ASP A 1 121 ? -2.545 9.726 -26.471 1.00 96.94 121 ASP A N 1
ATOM 923 C CA . ASP A 1 121 ? -3.248 10.975 -26.133 1.00 96.94 121 ASP A CA 1
ATOM 924 C C . ASP A 1 121 ? -4.555 11.151 -26.931 1.00 96.94 121 ASP A C 1
ATOM 926 O O . ASP A 1 121 ? -5.608 11.324 -26.329 1.00 96.94 121 ASP A O 1
ATOM 930 N N . PRO A 1 122 ? -4.602 10.902 -28.258 1.00 96.44 122 PRO A N 1
ATOM 931 C CA . PRO A 1 122 ? -5.854 11.065 -29.000 1.00 96.44 122 PRO A CA 1
ATOM 932 C C . PRO A 1 122 ? -6.932 10.011 -28.674 1.00 96.44 122 PRO A C 1
ATOM 934 O O . PRO A 1 122 ? -8.042 10.085 -29.207 1.00 96.44 122 PRO A O 1
ATOM 937 N N . LEU A 1 123 ? -6.622 8.975 -27.880 1.00 97.12 123 LEU A N 1
ATOM 938 C CA . LEU A 1 123 ? -7.508 7.821 -27.679 1.00 97.12 123 LEU A CA 1
ATOM 939 C C . LEU A 1 123 ? -8.653 8.081 -26.695 1.00 97.12 123 LEU A C 1
ATOM 941 O O . LEU A 1 123 ? -9.648 7.355 -26.743 1.00 97.12 123 LEU A O 1
ATOM 945 N N . ASP A 1 124 ? -8.541 9.083 -25.824 1.00 96.25 124 ASP A N 1
ATOM 94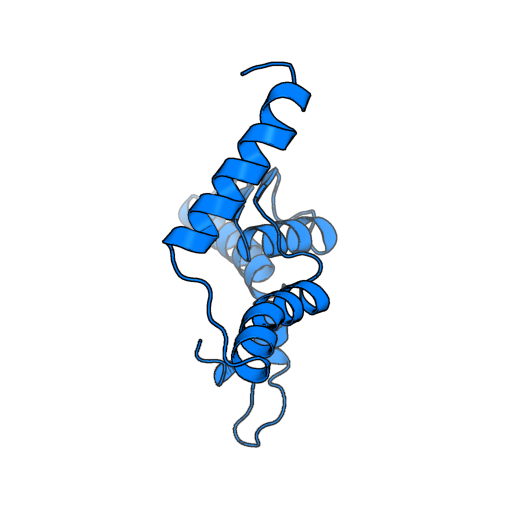6 C CA . ASP A 1 124 ? -9.613 9.470 -24.896 1.00 96.25 124 ASP A CA 1
ATOM 947 C C . ASP A 1 124 ? -10.481 10.634 -25.419 1.00 96.25 124 ASP A C 1
ATOM 949 O O . ASP A 1 124 ? -11.530 10.939 -24.845 1.00 96.25 124 ASP A O 1
ATOM 953 N N . GLY A 1 125 ? -10.103 11.209 -26.567 1.00 94.38 125 GLY A N 1
ATOM 954 C CA . GLY A 1 125 ? -10.837 12.269 -27.251 1.00 94.38 125 GLY A CA 1
ATOM 955 C C . GLY A 1 125 ? -10.540 13.684 -26.746 1.00 94.38 125 GLY A C 1
ATOM 956 O O . GLY A 1 125 ? -11.268 14.604 -27.134 1.00 94.38 125 GLY A O 1
ATOM 957 N N . ALA A 1 126 ? -9.507 13.869 -25.918 1.00 87.88 126 ALA A N 1
ATOM 958 C CA . ALA A 1 126 ? -8.998 15.171 -25.506 1.00 87.88 126 ALA A CA 1
ATOM 959 C C . ALA A 1 126 ? -7.469 15.223 -25.666 1.00 87.88 126 ALA A C 1
ATOM 961 O O . ALA A 1 126 ? -6.760 14.458 -25.034 1.00 87.88 126 ALA A O 1
ATOM 962 N N . GLU A 1 127 ? -6.981 16.149 -26.496 1.00 75.50 127 GLU A N 1
ATOM 963 C CA . GLU A 1 127 ? -5.548 16.473 -26.638 1.00 75.50 127 GLU A CA 1
ATOM 964 C C . GLU A 1 127 ? -5.194 17.745 -25.846 1.00 75.50 127 GLU A C 1
ATOM 966 O O . GLU A 1 127 ? -6.034 18.683 -25.829 1.00 75.50 127 GLU A O 1
#

Mean predicted aligned error: 4.0 Å

pLDDT: mean 96.0, std 4.45, range [61.5, 98.81]

Radius of gyration: 21.3 Å; Cα contacts (8 Å, |Δi|>4): 112; chains: 1; bounding box: 45×35×57 Å

Nearest PDB structures (foldseek):
  8bhh-assembly2_B  TM=9.977E-01  e=3.327E-04  Fusarium oxysporum
  6fat-assembly2_B  TM=9.949E-01  e=7.843E-04  Fusarium oxysporum
  6g21-assembly2_B  TM=9.783E-01  e=6.024E-04  Aspergillus oryzae RIB40
  7svn-assembly2_C  TM=7.669E-01  e=1.181E-01  Homo sapiens
  7zxs-assembly1_C  TM=7.809E-01  e=1.261E-01  Homo sapiens